Protein AF-A0A183JA94-F1 (afdb_monomer_lite)

Radius of gyration: 15.85 Å; chains: 1; bounding box: 42×29×42 Å

pLDDT: mean 70.71, std 16.91, range [19.56, 91.44]

Structure (mmCIF, N/CA/C/O backbone):
data_AF-A0A183JA94-F1
#
_entry.id   AF-A0A183JA94-F1
#
loop_
_atom_site.group_PDB
_atom_site.id
_atom_site.type_symbol
_atom_site.label_atom_id
_atom_site.label_alt_id
_atom_site.label_comp_id
_atom_site.label_asym_id
_atom_site.label_entity_id
_atom_site.label_seq_id
_atom_site.pdbx_PDB_ins_code
_atom_site.Cartn_x
_atom_site.Cartn_y
_atom_site.Cartn_z
_atom_site.occupancy
_atom_site.B_iso_or_equiv
_atom_site.auth_seq_id
_atom_site.auth_comp_id
_atom_site.auth_asym_id
_atom_site.auth_atom_id
_atom_site.pdbx_PDB_model_num
ATOM 1 N N . MET A 1 1 ? 18.399 18.349 19.291 1.00 23.34 1 MET A N 1
ATOM 2 C CA . MET A 1 1 ? 19.331 18.019 18.194 1.00 23.34 1 MET A CA 1
ATOM 3 C C . MET A 1 1 ? 19.081 16.551 17.869 1.00 23.34 1 MET A C 1
ATOM 5 O O . MET A 1 1 ? 19.686 15.694 18.488 1.00 23.34 1 MET A O 1
ATOM 9 N N . HIS A 1 2 ? 18.069 16.261 17.047 1.00 22.25 2 HIS A N 1
ATOM 10 C CA . HIS A 1 2 ? 17.737 14.894 16.634 1.00 22.25 2 HIS A CA 1
ATOM 11 C C . HIS A 1 2 ? 18.004 14.808 15.137 1.00 22.25 2 HIS A C 1
ATOM 13 O O . HIS A 1 2 ? 17.245 15.335 14.325 1.00 22.25 2 HIS A O 1
ATOM 19 N N . GLU A 1 3 ? 19.150 14.233 14.791 1.00 19.56 3 GLU A N 1
ATOM 20 C CA . GLU A 1 3 ? 19.477 13.854 13.424 1.00 19.56 3 GLU A CA 1
ATOM 21 C C . GLU A 1 3 ? 18.566 12.687 13.030 1.00 19.56 3 GLU A C 1
ATOM 23 O O . GLU A 1 3 ? 18.806 11.537 13.391 1.00 19.56 3 GLU A O 1
ATOM 28 N N . ILE A 1 4 ? 17.489 12.988 12.302 1.00 25.28 4 ILE A N 1
ATOM 29 C CA . ILE A 1 4 ? 16.690 11.983 11.596 1.00 25.28 4 ILE A CA 1
ATOM 30 C C . ILE A 1 4 ? 17.527 11.551 10.388 1.00 25.28 4 ILE A C 1
ATOM 32 O O . ILE A 1 4 ? 17.455 12.123 9.297 1.00 25.28 4 ILE A O 1
ATOM 36 N N . ALA A 1 5 ? 18.411 10.585 10.619 1.00 22.28 5 ALA A N 1
ATOM 37 C CA . ALA A 1 5 ? 19.254 9.996 9.597 1.00 22.28 5 ALA A CA 1
ATOM 38 C C . ALA A 1 5 ? 18.393 9.167 8.627 1.00 22.28 5 ALA A C 1
ATOM 40 O O . ALA A 1 5 ? 18.014 8.038 8.906 1.00 22.28 5 ALA A O 1
ATOM 41 N N . GLY A 1 6 ? 18.101 9.742 7.460 1.00 27.64 6 GLY A N 1
ATOM 42 C CA . GLY A 1 6 ? 18.030 8.998 6.200 1.00 27.64 6 GLY A CA 1
ATOM 43 C C . GLY A 1 6 ? 16.922 7.955 6.020 1.00 27.64 6 GLY A C 1
ATOM 44 O O . GLY A 1 6 ? 17.179 6.938 5.382 1.00 27.64 6 GLY A O 1
ATOM 45 N N . PHE A 1 7 ? 15.698 8.209 6.478 1.00 33.16 7 PHE A N 1
ATOM 46 C CA . PHE A 1 7 ? 14.507 7.502 5.988 1.00 33.16 7 PHE A CA 1
ATOM 47 C C . PHE A 1 7 ? 13.807 8.360 4.923 1.00 33.16 7 PHE A C 1
ATOM 49 O O . PHE A 1 7 ? 13.871 9.590 4.968 1.00 33.16 7 PHE A O 1
ATOM 56 N N . GLY A 1 8 ? 13.210 7.740 3.899 1.00 36.22 8 GLY A N 1
ATOM 57 C CA . GLY A 1 8 ? 12.505 8.463 2.836 1.00 36.22 8 GLY A CA 1
ATOM 58 C C . GLY A 1 8 ? 11.491 9.429 3.452 1.00 36.22 8 GLY A C 1
ATOM 59 O O . GLY A 1 8 ? 10.556 9.002 4.119 1.00 36.22 8 GLY A O 1
ATOM 60 N N . ARG A 1 9 ? 11.679 10.739 3.259 1.00 35.00 9 ARG A N 1
ATOM 61 C CA . ARG A 1 9 ? 10.906 11.796 3.931 1.00 35.00 9 ARG A CA 1
ATOM 62 C C . ARG A 1 9 ? 9.388 11.690 3.705 1.00 35.00 9 ARG A C 1
ATOM 64 O O . ARG A 1 9 ? 8.651 12.247 4.501 1.00 35.00 9 ARG A O 1
ATOM 71 N N . CYS A 1 10 ? 8.910 10.960 2.685 1.00 42.69 10 CYS A N 1
ATOM 72 C CA . CYS A 1 10 ? 7.481 10.638 2.517 1.00 42.69 10 CYS A CA 1
ATOM 73 C C . CYS A 1 10 ? 6.939 9.775 3.663 1.00 42.69 10 CYS A C 1
ATOM 75 O O . CYS A 1 10 ? 5.928 10.131 4.259 1.00 42.69 10 CYS A O 1
ATOM 77 N N . ALA A 1 11 ? 7.611 8.653 3.956 1.00 45.88 11 ALA A N 1
ATOM 78 C CA . ALA A 1 11 ? 7.180 7.717 4.987 1.00 45.88 11 ALA A CA 1
ATOM 79 C C . ALA A 1 11 ? 7.238 8.390 6.357 1.00 45.88 11 ALA A C 1
ATOM 81 O O . ALA A 1 11 ? 6.263 8.334 7.084 1.00 45.88 11 ALA A O 1
ATOM 82 N N . CYS A 1 12 ? 8.303 9.144 6.650 1.00 41.91 12 CYS A N 1
ATOM 83 C CA . CYS A 1 12 ? 8.404 9.897 7.901 1.00 41.91 12 CYS A CA 1
ATOM 84 C C . CYS A 1 12 ? 7.339 10.994 8.042 1.00 41.91 12 CYS A C 1
ATOM 86 O O . CYS A 1 12 ? 6.902 11.248 9.154 1.00 41.91 12 CYS A O 1
ATOM 88 N N . LEU A 1 13 ? 6.927 11.664 6.956 1.00 47.34 13 LEU A N 1
ATOM 89 C CA . LEU A 1 13 ? 5.902 12.714 7.027 1.00 47.34 13 LEU A CA 1
ATOM 90 C C . LEU A 1 13 ? 4.509 12.121 7.263 1.00 47.34 13 LEU A C 1
ATOM 92 O O . LEU A 1 13 ? 3.752 12.660 8.062 1.00 47.34 13 LEU A O 1
ATOM 96 N N . LEU A 1 14 ? 4.177 11.012 6.591 1.00 56.72 14 LEU A N 1
ATOM 97 C CA . LEU A 1 14 ? 2.905 10.330 6.820 1.00 56.72 14 LEU A CA 1
ATOM 98 C C . LEU A 1 14 ? 2.892 9.613 8.166 1.00 56.72 14 LEU A C 1
ATOM 100 O O . LEU A 1 14 ? 1.884 9.640 8.853 1.00 56.72 14 LEU A O 1
ATOM 104 N N . GLN A 1 15 ? 4.020 9.039 8.565 1.00 58.00 15 GLN A N 1
ATOM 105 C CA . GLN A 1 15 ? 4.201 8.466 9.884 1.00 58.00 15 GLN A CA 1
ATOM 106 C C . GLN A 1 15 ? 4.065 9.548 10.956 1.00 58.00 15 GLN A C 1
ATOM 108 O O . GLN A 1 15 ? 3.300 9.353 11.879 1.00 58.00 15 GLN A O 1
ATOM 113 N N . ALA A 1 16 ? 4.681 10.724 10.803 1.00 54.09 16 ALA A N 1
ATOM 114 C CA . ALA A 1 16 ? 4.488 11.850 11.720 1.00 54.09 16 ALA A CA 1
ATOM 115 C C . ALA A 1 16 ? 3.048 12.392 11.697 1.00 54.09 16 ALA A C 1
ATOM 117 O O . ALA A 1 16 ? 2.553 12.868 12.712 1.00 54.09 16 ALA A O 1
ATOM 118 N N . PHE A 1 17 ? 2.358 12.323 10.556 1.00 61.41 17 PHE A N 1
ATOM 119 C CA . PHE A 1 17 ? 0.942 12.676 10.448 1.00 61.41 17 PHE A CA 1
ATOM 120 C C . PHE A 1 17 ? 0.048 11.653 11.163 1.00 61.41 17 PHE A C 1
ATOM 122 O O . PHE A 1 17 ? -0.821 12.037 11.937 1.00 61.41 17 PHE A O 1
ATOM 129 N N . GLN A 1 18 ? 0.287 10.358 10.957 1.00 62.09 18 GLN A N 1
ATOM 130 C CA . GLN A 1 18 ? -0.422 9.269 11.624 1.00 62.09 18 GLN A CA 1
ATOM 131 C C . GLN A 1 18 ? -0.088 9.211 13.111 1.00 62.09 18 GLN A C 1
ATOM 133 O O . GLN A 1 18 ? -0.983 8.952 13.895 1.00 62.09 18 GLN A O 1
ATOM 138 N N . GLU A 1 19 ? 1.148 9.501 13.511 1.00 63.94 19 GLU A N 1
ATOM 139 C CA . GLU A 1 19 ? 1.567 9.670 14.901 1.00 63.94 19 GLU A CA 1
ATOM 140 C C . GLU A 1 19 ? 0.933 10.908 15.515 1.00 63.94 19 GLU A C 1
ATOM 142 O O . GLU A 1 19 ? 0.444 10.832 16.630 1.00 63.94 19 GLU A O 1
ATOM 147 N N . GLY A 1 20 ? 0.906 12.032 14.798 1.00 59.94 20 GLY A N 1
ATOM 148 C CA . GLY A 1 20 ? 0.232 13.248 15.240 1.00 59.94 20 GLY A CA 1
ATOM 149 C C . GLY A 1 20 ? -1.240 12.973 15.520 1.00 59.94 20 GLY A C 1
ATOM 150 O O . GLY A 1 20 ? -1.708 13.249 16.619 1.00 59.94 20 GLY A O 1
ATOM 151 N N . ILE A 1 21 ? -1.933 12.319 14.582 1.00 60.22 21 ILE A N 1
ATOM 152 C CA . ILE A 1 21 ? -3.310 11.874 14.799 1.00 60.22 21 ILE A CA 1
ATOM 153 C C . ILE A 1 21 ? -3.358 10.859 15.946 1.00 60.22 21 ILE A C 1
ATOM 155 O O . ILE A 1 21 ? -4.150 11.029 16.857 1.00 60.22 21 ILE A O 1
ATOM 159 N N . TYR A 1 22 ? -2.499 9.843 15.973 1.00 63.03 22 TYR A N 1
ATOM 160 C CA . TYR A 1 22 ? -2.508 8.800 17.000 1.00 63.03 22 TYR A CA 1
ATOM 161 C C . TYR A 1 22 ? -2.308 9.365 18.416 1.00 63.03 22 TYR A C 1
ATOM 163 O O . TYR A 1 22 ? -3.047 9.005 19.331 1.00 63.03 22 TYR A O 1
ATOM 171 N N . GLN A 1 23 ? -1.367 10.288 18.609 1.00 61.44 23 GLN A N 1
ATOM 172 C CA . GLN A 1 23 ? -1.114 10.947 19.892 1.00 61.44 23 GLN A CA 1
ATOM 173 C C . GLN A 1 23 ? -2.250 11.906 20.259 1.00 61.44 23 GLN A C 1
ATOM 175 O O . GLN A 1 23 ? -2.792 11.798 21.355 1.00 61.44 23 GLN A O 1
ATOM 180 N N . GLU A 1 24 ? -2.721 12.746 19.325 1.00 56.47 24 GLU A N 1
ATOM 181 C CA . GLU A 1 24 ? -3.916 13.577 19.549 1.00 56.47 24 GLU A CA 1
ATOM 182 C C . GLU A 1 24 ? -5.141 12.729 19.925 1.00 56.47 24 GLU A C 1
ATOM 184 O O . GLU A 1 24 ? -5.986 13.156 20.716 1.00 56.47 24 GLU A O 1
ATOM 189 N N . THR A 1 25 ? -5.230 11.508 19.388 1.00 52.44 25 THR A N 1
ATOM 190 C CA . THR A 1 25 ? -6.309 10.561 19.674 1.00 52.44 25 THR A CA 1
ATOM 191 C C . THR A 1 25 ? -6.123 9.769 20.964 1.00 52.44 25 THR A C 1
ATOM 193 O O . THR A 1 25 ? -7.123 9.309 21.514 1.00 52.44 25 THR A O 1
ATOM 196 N N . LYS A 1 26 ? -4.899 9.621 21.481 1.00 56.34 26 LYS A N 1
ATOM 197 C CA . LYS A 1 26 ? -4.666 9.113 22.841 1.00 56.34 26 LYS A CA 1
ATOM 198 C C . LYS A 1 26 ? -5.064 10.142 23.891 1.00 56.34 26 LYS A C 1
ATOM 200 O O . LYS A 1 26 ? -5.649 9.768 24.900 1.00 56.34 26 LYS A O 1
ATOM 205 N N . ASP A 1 27 ? -4.793 11.415 23.617 1.00 58.25 27 ASP A N 1
ATOM 206 C CA . ASP A 1 27 ? -4.986 12.496 24.584 1.00 58.25 27 ASP A CA 1
ATOM 207 C C . ASP A 1 27 ? -6.428 13.041 24.619 1.00 58.25 27 ASP A C 1
ATOM 209 O O . ASP A 1 27 ? -6.830 13.631 25.620 1.00 58.25 27 ASP A O 1
ATOM 213 N N . ASN A 1 28 ? -7.235 12.826 23.569 1.00 54.78 28 ASN A N 1
ATOM 214 C CA . ASN A 1 28 ? -8.640 13.257 23.512 1.00 54.78 28 ASN A CA 1
ATOM 215 C C . ASN A 1 28 ? -9.603 12.078 23.285 1.00 54.78 28 ASN A C 1
ATOM 217 O O . ASN A 1 28 ? -9.678 11.516 22.188 1.00 54.78 28 ASN A O 1
ATOM 221 N N . GLU A 1 29 ? -10.395 11.723 24.301 1.00 52.50 29 GLU A N 1
ATOM 222 C CA . GLU A 1 29 ? -11.406 10.651 24.234 1.00 52.50 29 GLU A CA 1
ATOM 223 C C . GLU A 1 29 ? -12.607 10.987 23.320 1.00 52.50 29 GLU A C 1
ATOM 225 O O . GLU A 1 29 ? -13.195 10.077 22.748 1.00 52.50 29 GLU A O 1
ATOM 230 N N . GLU A 1 30 ? -12.906 12.267 23.061 1.00 48.94 30 GLU A N 1
ATOM 231 C CA . GLU A 1 30 ? -14.104 12.719 22.316 1.00 48.94 30 GLU A CA 1
ATOM 232 C C . GLU A 1 30 ? -13.954 12.820 20.781 1.00 48.94 30 GLU A C 1
ATOM 234 O O . GLU A 1 30 ? -14.773 13.438 20.098 1.00 48.94 30 GLU A O 1
ATOM 239 N N . CYS A 1 31 ? -12.908 12.252 20.179 1.00 48.91 31 CYS A N 1
ATOM 240 C CA . CYS A 1 31 ? -12.676 12.462 18.750 1.00 48.91 31 CYS A CA 1
ATOM 241 C C . CYS A 1 31 ? -13.361 11.390 17.885 1.00 48.91 31 CYS A C 1
ATOM 243 O O . CYS A 1 31 ? -12.732 10.400 17.513 1.00 48.91 31 CYS A O 1
ATOM 245 N N . GLY A 1 32 ? -14.599 11.643 17.446 1.00 50.56 32 GLY A N 1
ATOM 246 C CA . GLY A 1 32 ? -15.279 10.904 16.362 1.00 50.56 32 GLY A CA 1
ATOM 247 C C . GLY A 1 32 ? -14.576 10.971 14.990 1.00 50.56 32 GLY A C 1
ATOM 248 O O . GLY A 1 32 ? -15.186 10.725 13.961 1.00 50.56 32 GLY A O 1
ATOM 249 N N . ARG A 1 33 ? -13.291 11.356 14.941 1.00 57.16 33 ARG A N 1
ATOM 250 C CA . ARG A 1 33 ? -12.428 11.300 13.748 1.00 57.16 33 ARG A CA 1
ATOM 251 C C . ARG A 1 33 ? -11.439 10.129 13.783 1.00 57.16 33 ARG A C 1
ATOM 253 O O . ARG A 1 33 ? -10.692 9.965 12.824 1.00 57.16 33 ARG A O 1
ATOM 260 N N . LYS A 1 34 ? -11.393 9.343 14.868 1.00 63.91 34 LYS A N 1
ATOM 261 C CA . LYS A 1 34 ? -10.486 8.185 15.017 1.00 63.91 34 LYS A CA 1
ATOM 262 C C . LYS A 1 34 ? -10.807 7.082 14.014 1.00 63.91 34 LYS A C 1
ATOM 264 O O . LYS A 1 34 ? -9.928 6.632 13.286 1.00 63.91 34 LYS A O 1
ATOM 269 N N . GLU A 1 35 ? -12.084 6.725 13.944 1.00 66.38 35 GLU A N 1
ATOM 270 C CA . GLU A 1 35 ? -12.636 5.631 13.129 1.00 66.38 35 GLU A CA 1
ATOM 271 C C . GLU A 1 35 ? -12.453 5.855 11.620 1.00 66.38 35 GLU A C 1
ATOM 273 O O . GLU A 1 35 ? -12.424 4.909 10.832 1.00 66.38 35 GLU A O 1
ATOM 278 N N . VAL A 1 36 ? -12.251 7.118 11.230 1.00 70.12 36 VAL A N 1
ATOM 279 C CA . VAL A 1 36 ? -12.008 7.544 9.850 1.00 70.12 36 VAL A CA 1
ATOM 280 C C . VAL A 1 36 ? -10.706 6.970 9.297 1.00 70.12 36 VAL A C 1
ATOM 282 O O . VAL A 1 36 ? -10.674 6.583 8.133 1.00 70.12 36 VAL A O 1
ATOM 285 N N . PHE A 1 37 ? -9.643 6.943 10.111 1.00 72.62 37 PHE A N 1
ATOM 286 C CA . PHE A 1 37 ? -8.289 6.556 9.691 1.00 72.62 37 PHE A CA 1
ATOM 287 C C . PHE A 1 37 ? -7.757 5.314 10.407 1.00 72.62 37 PHE A C 1
ATOM 289 O O . PHE A 1 37 ? -6.780 4.726 9.946 1.00 72.62 37 PHE A O 1
ATOM 296 N N . PHE A 1 38 ? -8.374 4.914 11.518 1.00 76.44 38 PHE A N 1
ATOM 297 C CA . PHE A 1 38 ? -7.962 3.775 12.326 1.00 76.44 38 PHE A CA 1
ATOM 298 C C . PHE A 1 38 ? -9.145 2.848 12.578 1.00 76.44 38 PHE A C 1
ATOM 300 O O . PHE A 1 38 ? -10.277 3.299 12.735 1.00 76.44 38 PHE A O 1
ATOM 307 N N . TYR A 1 39 ? -8.871 1.553 12.669 1.00 77.12 39 TYR A N 1
ATOM 308 C CA . TYR A 1 39 ? -9.790 0.582 13.253 1.00 77.12 39 TYR A CA 1
ATOM 309 C C . TYR A 1 39 ? -9.205 0.042 14.557 1.00 77.12 39 TYR A C 1
ATOM 311 O O . TYR A 1 39 ? -7.989 0.052 14.761 1.00 77.12 39 TYR A O 1
ATOM 319 N N . GLN A 1 40 ? -10.074 -0.395 15.464 1.00 81.38 40 GLN A N 1
ATOM 320 C CA . GLN A 1 40 ? -9.659 -1.005 16.720 1.00 81.38 40 GLN A CA 1
ATOM 321 C C . GLN A 1 40 ? -9.543 -2.519 16.526 1.00 81.38 40 GLN A C 1
ATOM 323 O O . GLN A 1 40 ? -10.514 -3.171 16.154 1.00 81.38 40 GLN A O 1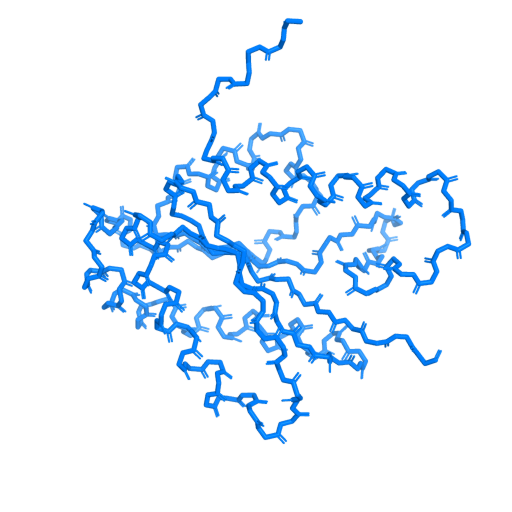
ATOM 328 N N . ALA A 1 41 ? -8.354 -3.071 16.754 1.00 80.81 41 ALA A N 1
ATOM 329 C CA . ALA A 1 41 ? -8.134 -4.512 16.769 1.00 80.81 41 ALA A CA 1
ATOM 330 C C . ALA A 1 41 ? -8.622 -5.136 18.092 1.00 80.81 41 ALA A C 1
ATOM 332 O O . ALA A 1 41 ? -8.763 -4.445 19.104 1.00 80.81 41 ALA A O 1
ATOM 333 N N . ASP A 1 42 ? -8.816 -6.458 18.110 1.00 79.31 42 ASP A N 1
ATOM 334 C CA . ASP A 1 42 ? -9.339 -7.211 19.267 1.00 79.31 42 ASP A CA 1
ATOM 335 C C . ASP A 1 42 ? -8.501 -7.050 20.547 1.00 79.31 42 ASP A C 1
ATOM 337 O O . ASP A 1 42 ? -9.002 -7.170 21.664 1.00 79.31 42 ASP A O 1
ATOM 341 N N . ASN A 1 43 ? -7.207 -6.758 20.397 1.00 79.62 43 ASN A N 1
ATOM 342 C CA . ASN A 1 43 ? -6.284 -6.489 21.501 1.00 79.62 43 ASN A CA 1
ATOM 343 C C . ASN A 1 43 ? -6.401 -5.052 22.061 1.00 79.62 43 ASN A C 1
ATOM 345 O O . ASN A 1 43 ? -5.621 -4.670 22.933 1.00 79.62 43 ASN A O 1
ATOM 349 N N . GLY A 1 44 ? -7.341 -4.249 21.554 1.00 75.75 44 GLY A N 1
ATOM 350 C CA . GLY A 1 44 ? -7.560 -2.854 21.930 1.00 75.75 44 GLY A CA 1
ATOM 351 C C . GLY A 1 44 ? -6.608 -1.854 21.265 1.00 75.75 44 GLY A C 1
ATOM 352 O O . GLY A 1 44 ? -6.696 -0.660 21.553 1.00 75.75 44 GLY A O 1
ATOM 353 N N . GLN A 1 45 ? -5.708 -2.307 20.387 1.00 78.31 45 GLN A N 1
ATOM 354 C CA . GLN A 1 45 ? -4.777 -1.450 19.656 1.00 78.31 45 GLN A CA 1
ATOM 355 C C . GLN A 1 45 ? -5.464 -0.797 18.452 1.00 78.31 45 GLN A C 1
ATOM 357 O O . GLN A 1 45 ? -6.193 -1.449 17.708 1.00 78.31 45 GLN A O 1
ATOM 362 N N . TYR A 1 46 ? -5.191 0.488 18.228 1.00 76.81 46 TYR A N 1
ATOM 363 C CA . TYR A 1 46 ? -5.620 1.180 17.014 1.00 76.81 46 TYR A CA 1
ATOM 364 C C . TYR A 1 46 ? -4.629 0.925 15.883 1.00 76.81 46 TYR A C 1
ATOM 366 O O . TYR A 1 46 ? -3.445 1.244 16.012 1.00 76.81 46 TYR A O 1
ATOM 374 N N . VAL A 1 47 ? -5.134 0.377 14.783 1.00 80.19 47 VAL A N 1
ATOM 375 C CA . VAL A 1 47 ? -4.368 0.058 13.578 1.00 80.19 47 VAL A CA 1
ATOM 376 C C . VAL A 1 47 ? -4.796 1.020 12.468 1.00 80.19 47 VAL A C 1
ATOM 378 O O . VAL A 1 47 ? -5.997 1.192 12.243 1.00 80.19 47 VAL A O 1
ATOM 381 N N . PRO A 1 48 ? -3.856 1.700 11.788 1.00 78.62 48 PRO A N 1
ATOM 382 C CA . PRO A 1 48 ? -4.188 2.590 10.691 1.00 78.62 48 PRO A CA 1
ATOM 383 C C . PRO A 1 48 ? -4.723 1.788 9.501 1.00 78.62 48 PRO A C 1
A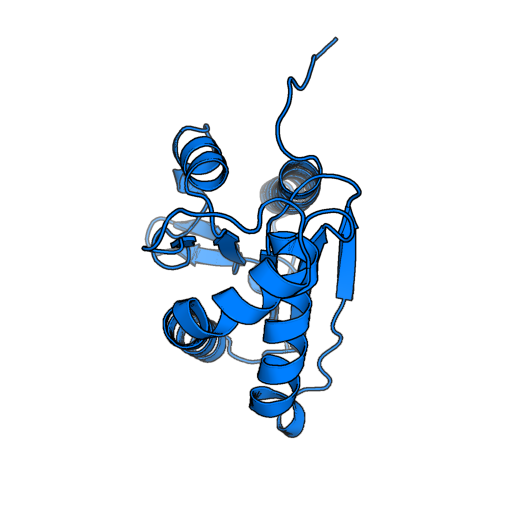TOM 385 O O . PRO A 1 48 ? -4.149 0.769 9.115 1.00 78.62 48 PRO A O 1
ATOM 388 N N . ARG A 1 49 ? -5.782 2.301 8.869 1.00 79.06 49 ARG A N 1
ATOM 389 C CA . ARG A 1 49 ? -6.311 1.821 7.583 1.00 79.06 49 ARG A CA 1
ATOM 390 C C . ARG A 1 49 ? -5.376 2.265 6.462 1.00 79.06 49 ARG A C 1
ATOM 392 O O . ARG A 1 49 ? -5.634 3.250 5.765 1.00 79.06 49 ARG A O 1
ATOM 399 N N . ALA A 1 50 ? -4.232 1.594 6.374 1.00 81.25 50 ALA A N 1
ATOM 400 C CA . ALA A 1 50 ? -3.170 1.923 5.443 1.00 81.25 50 ALA A CA 1
ATOM 401 C C . ALA A 1 50 ? -2.620 0.685 4.737 1.00 81.25 50 ALA A C 1
ATOM 403 O O . ALA A 1 50 ? -2.371 -0.336 5.377 1.00 81.25 50 ALA A O 1
ATOM 404 N N . ILE A 1 51 ? -2.370 0.817 3.434 1.00 84.50 51 ILE A N 1
ATOM 405 C CA . ILE A 1 51 ? -1.694 -0.203 2.623 1.00 84.50 51 ILE A CA 1
ATOM 406 C C . ILE A 1 51 ? -0.333 0.341 2.212 1.00 84.50 51 ILE A C 1
ATOM 408 O O . ILE A 1 51 ? -0.251 1.427 1.637 1.00 84.50 51 ILE A O 1
ATOM 412 N N . LEU A 1 52 ? 0.728 -0.405 2.521 1.00 84.81 52 LEU A N 1
ATOM 413 C CA . LEU A 1 52 ? 2.107 -0.058 2.192 1.00 84.81 52 LEU A CA 1
ATOM 414 C C . LEU A 1 52 ? 2.559 -0.858 0.973 1.00 84.81 52 LEU A C 1
ATOM 416 O O . LEU A 1 52 ? 2.554 -2.087 1.006 1.00 84.81 52 LEU A O 1
ATOM 420 N N . ILE A 1 53 ? 2.983 -0.164 -0.082 1.00 84.56 53 ILE A N 1
ATOM 421 C CA . ILE A 1 53 ? 3.422 -0.802 -1.326 1.00 84.56 53 ILE A CA 1
ATOM 422 C C . ILE A 1 53 ? 4.802 -0.282 -1.708 1.00 84.56 53 ILE A C 1
ATOM 424 O O . ILE A 1 53 ? 5.022 0.932 -1.813 1.00 84.56 53 ILE A O 1
ATOM 428 N N . ASP A 1 54 ? 5.722 -1.211 -1.961 1.00 85.12 54 ASP A N 1
ATOM 429 C CA . ASP A 1 54 ? 7.036 -0.910 -2.521 1.00 85.12 54 ASP A CA 1
ATOM 430 C C . ASP A 1 54 ? 7.506 -2.029 -3.468 1.00 85.12 54 ASP A C 1
ATOM 432 O O . ASP A 1 54 ? 7.190 -3.207 -3.303 1.00 85.12 54 ASP A O 1
ATOM 436 N N . LEU A 1 55 ? 8.2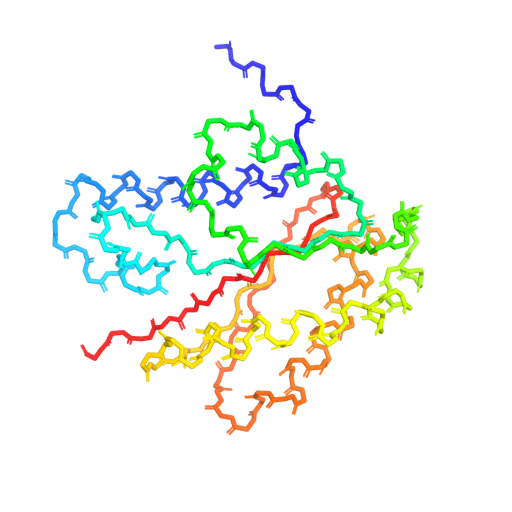93 -1.661 -4.477 1.00 84.12 55 LEU A N 1
ATOM 437 C CA . LEU A 1 55 ? 8.950 -2.621 -5.369 1.00 84.12 55 LEU A CA 1
ATOM 438 C C . LEU A 1 55 ? 10.282 -3.117 -4.784 1.00 84.12 55 LEU A C 1
ATOM 440 O O . LEU A 1 55 ? 10.856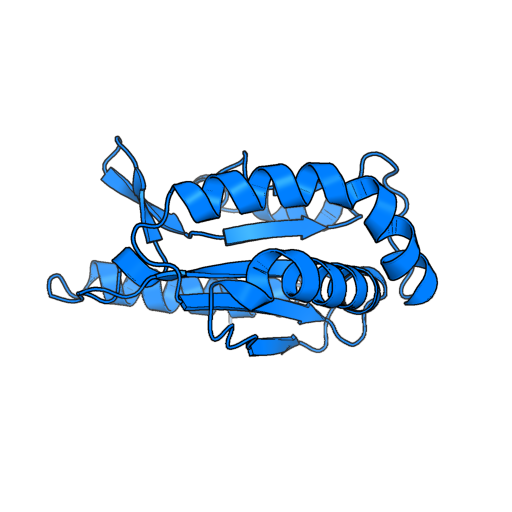 -4.076 -5.294 1.00 84.12 55 LEU A O 1
ATOM 444 N N . GLU A 1 56 ? 10.783 -2.465 -3.730 1.00 82.88 56 GLU A N 1
ATOM 445 C CA . GLU A 1 56 ? 12.002 -2.849 -3.024 1.00 82.88 56 GLU A CA 1
ATOM 446 C C . GLU A 1 56 ? 11.710 -3.200 -1.554 1.00 82.88 56 GLU A C 1
ATOM 448 O O . GLU A 1 56 ? 11.104 -2.411 -0.826 1.00 82.88 56 GLU A O 1
ATOM 453 N N . PRO A 1 57 ? 12.240 -4.320 -1.029 1.00 81.12 57 PRO A N 1
ATOM 454 C CA . PRO A 1 57 ? 12.003 -4.713 0.361 1.00 81.12 57 PRO A CA 1
ATOM 455 C C . PRO A 1 57 ? 12.726 -3.811 1.370 1.00 81.12 57 PRO A C 1
ATOM 457 O O . PRO A 1 57 ? 12.430 -3.846 2.560 1.00 81.12 57 PRO A O 1
ATOM 460 N N . ARG A 1 58 ? 13.706 -3.010 0.928 1.00 80.38 58 ARG A N 1
ATOM 461 C CA . ARG A 1 58 ? 14.605 -2.249 1.808 1.00 80.38 58 ARG A CA 1
ATOM 462 C C . ARG A 1 58 ? 13.852 -1.310 2.747 1.00 80.38 58 ARG A C 1
ATOM 464 O O . ARG A 1 58 ? 14.205 -1.218 3.918 1.00 80.38 58 ARG A O 1
ATOM 471 N N . VAL A 1 59 ? 12.855 -0.600 2.230 1.00 74.31 59 VAL A N 1
ATOM 472 C CA . VAL A 1 59 ? 12.112 0.401 3.004 1.00 74.31 59 VAL A CA 1
ATOM 473 C C . VAL A 1 59 ? 11.137 -0.289 3.942 1.00 74.31 59 VAL A C 1
ATOM 475 O O . VAL A 1 59 ? 11.117 0.014 5.131 1.00 74.31 59 VAL A O 1
ATOM 478 N N . ILE A 1 60 ? 10.376 -1.248 3.418 1.00 79.00 60 ILE A N 1
ATOM 479 C CA . ILE A 1 60 ? 9.404 -2.008 4.199 1.00 79.00 60 ILE A CA 1
ATOM 480 C C . ILE A 1 60 ? 10.093 -2.738 5.352 1.00 79.00 60 ILE A C 1
ATOM 482 O O . ILE A 1 60 ? 9.652 -2.637 6.492 1.00 79.00 60 ILE A O 1
ATOM 486 N N . ASN A 1 61 ? 11.242 -3.369 5.104 1.00 82.88 61 ASN A N 1
ATOM 487 C CA . ASN A 1 61 ? 12.047 -3.977 6.161 1.00 82.88 61 ASN A CA 1
ATOM 488 C C . ASN A 1 61 ? 12.509 -2.952 7.200 1.00 82.88 61 ASN A C 1
ATOM 490 O O . ASN A 1 61 ? 12.618 -3.285 8.373 1.00 82.88 61 ASN A O 1
ATOM 494 N N . ALA A 1 62 ? 12.788 -1.713 6.805 1.00 78.50 62 ALA A N 1
ATOM 495 C CA . ALA A 1 62 ? 13.189 -0.681 7.749 1.00 78.50 62 ALA A CA 1
ATOM 496 C C . ALA A 1 62 ? 12.013 -0.237 8.645 1.00 78.50 62 ALA A C 1
ATOM 498 O O . ALA A 1 62 ? 12.214 -0.045 9.841 1.00 78.50 62 ALA A O 1
ATOM 499 N N . VAL A 1 63 ? 10.787 -0.166 8.108 1.00 75.00 63 VAL A N 1
ATOM 500 C CA . VAL A 1 63 ? 9.558 0.058 8.899 1.00 75.00 63 VAL A CA 1
ATOM 501 C C . VAL A 1 63 ? 9.288 -1.126 9.831 1.00 75.00 63 VAL A C 1
ATOM 503 O O . VAL A 1 63 ? 9.055 -0.933 11.021 1.00 75.00 63 VAL A O 1
ATOM 506 N N . LEU A 1 64 ? 9.401 -2.357 9.329 1.00 80.94 64 LEU A N 1
ATOM 507 C CA . LEU A 1 64 ? 9.173 -3.586 10.098 1.00 80.94 64 LEU A CA 1
ATOM 508 C C . LEU A 1 64 ? 10.230 -3.866 11.178 1.00 80.94 64 LEU A C 1
ATOM 510 O O . LEU A 1 64 ? 9.988 -4.692 12.052 1.00 80.94 64 LEU A O 1
ATOM 514 N N . ASN A 1 65 ? 11.389 -3.207 11.118 1.00 82.38 65 ASN A N 1
ATOM 515 C CA . ASN A 1 65 ? 12.419 -3.254 12.161 1.00 82.38 65 ASN A CA 1
ATOM 516 C C . ASN A 1 65 ? 12.414 -2.001 13.054 1.00 82.38 65 ASN A C 1
ATOM 518 O O . ASN A 1 65 ? 13.287 -1.857 13.909 1.00 82.38 65 ASN A O 1
ATOM 522 N N . SER A 1 66 ? 11.473 -1.080 12.842 1.00 77.88 66 SER A N 1
ATOM 523 C CA . SER A 1 66 ? 11.302 0.097 13.693 1.00 77.88 66 SER A CA 1
ATOM 524 C C . SER A 1 66 ? 10.422 -0.220 14.905 1.00 77.88 66 SER A C 1
ATOM 526 O O . SER A 1 66 ? 9.736 -1.240 14.947 1.00 77.88 66 SER A O 1
ATOM 528 N N . GLU A 1 67 ? 10.383 0.695 15.870 1.00 75.81 67 GLU A N 1
ATOM 529 C CA . GLU A 1 67 ? 9.454 0.641 17.011 1.00 75.81 67 GLU A CA 1
ATOM 530 C C . GLU A 1 67 ? 7.966 0.656 16.596 1.00 75.81 67 GLU A C 1
ATOM 532 O O . GLU A 1 67 ? 7.096 0.311 17.388 1.00 75.81 67 GLU A O 1
ATOM 537 N N . TYR A 1 68 ? 7.676 0.987 15.333 1.00 71.44 68 TYR A N 1
ATOM 538 C CA . TYR A 1 68 ? 6.333 1.073 14.758 1.00 71.44 68 TYR A CA 1
ATOM 539 C C . TYR A 1 68 ? 5.928 -0.178 13.972 1.00 71.44 68 TYR A C 1
ATOM 541 O O . TYR A 1 68 ? 4.879 -0.194 13.331 1.00 71.44 68 TYR A O 1
ATOM 549 N N . ALA A 1 69 ? 6.740 -1.236 13.998 1.00 76.06 69 ALA A N 1
ATOM 550 C CA . ALA A 1 69 ? 6.457 -2.473 13.276 1.00 76.06 69 ALA A CA 1
ATOM 551 C C . ALA A 1 69 ? 5.117 -3.113 13.674 1.00 76.06 69 ALA A C 1
ATOM 553 O O . ALA A 1 69 ? 4.464 -3.738 12.843 1.00 76.06 69 ALA A O 1
ATOM 554 N N . GLU A 1 70 ? 4.714 -2.950 14.935 1.00 78.94 70 GLU A N 1
ATOM 555 C CA . GLU A 1 70 ? 3.452 -3.466 15.477 1.00 78.94 70 GLU A CA 1
ATOM 556 C C . GLU A 1 70 ? 2.254 -2.556 15.184 1.00 78.94 70 GLU A C 1
ATOM 558 O O . GLU A 1 70 ? 1.119 -2.951 15.431 1.00 78.94 70 GLU A O 1
ATOM 563 N N . LEU A 1 71 ? 2.480 -1.339 14.674 1.00 77.44 71 LEU A N 1
ATOM 564 C CA . LEU A 1 71 ? 1.399 -0.416 14.333 1.00 77.44 71 LEU A CA 1
ATOM 565 C C . LEU A 1 71 ? 0.683 -0.845 13.051 1.00 77.44 71 LEU A C 1
ATOM 567 O O . LEU A 1 71 ? -0.528 -0.694 12.963 1.00 77.44 71 LEU A O 1
ATOM 571 N N . TYR A 1 72 ? 1.416 -1.355 12.061 1.00 77.88 72 TYR A N 1
ATOM 572 C CA . TYR A 1 72 ? 0.870 -1.690 10.746 1.00 77.88 72 TYR A CA 1
ATOM 573 C C . TYR A 1 72 ? 0.416 -3.147 10.670 1.00 77.88 72 TYR A C 1
ATOM 575 O O . TYR A 1 72 ? 1.116 -4.059 11.117 1.00 77.88 72 TYR A O 1
ATOM 583 N N . ASN A 1 73 ? -0.719 -3.382 10.009 1.00 83.50 73 ASN A N 1
ATOM 584 C CA . ASN A 1 73 ? -1.130 -4.735 9.659 1.00 83.50 73 ASN A CA 1
ATOM 585 C C . ASN A 1 73 ? -0.173 -5.310 8.601 1.00 83.50 73 ASN A C 1
ATOM 587 O O . ASN A 1 73 ? -0.049 -4.769 7.501 1.00 83.50 73 ASN A O 1
ATOM 591 N N . ARG A 1 74 ? 0.483 -6.431 8.918 1.00 86.12 74 ARG A N 1
ATOM 592 C CA . ARG A 1 74 ? 1.408 -7.116 7.999 1.00 86.12 74 ARG A CA 1
ATOM 593 C C . ARG A 1 74 ? 0.721 -7.617 6.734 1.00 86.12 74 ARG A C 1
ATOM 595 O O . ARG A 1 74 ? 1.378 -7.728 5.708 1.00 86.12 74 ARG A O 1
ATOM 602 N N . GLU A 1 75 ? -0.577 -7.893 6.798 1.00 88.06 75 GLU A N 1
ATOM 603 C CA . GLU A 1 75 ? -1.358 -8.308 5.633 1.00 88.06 75 GLU A CA 1
ATOM 604 C C . GLU A 1 75 ? -1.648 -7.154 4.666 1.00 88.06 75 GLU A C 1
ATOM 606 O O . GLU A 1 75 ? -2.052 -7.411 3.538 1.00 88.06 75 GLU A O 1
ATOM 611 N N . ASN A 1 76 ? -1.428 -5.903 5.083 1.00 85.38 76 ASN A N 1
ATOM 612 C CA . ASN A 1 76 ? -1.602 -4.709 4.251 1.00 85.38 76 ASN A CA 1
ATOM 613 C C . ASN A 1 76 ? -0.267 -4.216 3.675 1.00 85.38 76 ASN A C 1
ATOM 615 O O . ASN A 1 76 ? -0.122 -3.053 3.295 1.00 85.38 76 ASN A O 1
ATOM 619 N N . ILE A 1 77 ? 0.736 -5.092 3.634 1.00 85.62 77 ILE A N 1
ATOM 620 C CA . ILE A 1 77 ? 2.063 -4.802 3.104 1.00 85.62 77 ILE A CA 1
ATOM 621 C C . ILE A 1 77 ? 2.268 -5.623 1.835 1.00 85.62 77 ILE A C 1
ATOM 623 O O . ILE A 1 77 ? 2.333 -6.849 1.882 1.00 85.62 77 ILE A O 1
ATOM 627 N N . CYS A 1 78 ? 2.434 -4.935 0.709 1.00 86.44 78 CYS A N 1
ATOM 628 C CA . CYS A 1 78 ? 2.742 -5.544 -0.577 1.00 86.44 78 CYS A CA 1
ATOM 629 C C . CYS A 1 78 ? 4.178 -5.203 -0.994 1.00 86.44 78 CYS A C 1
ATOM 631 O O . CYS A 1 78 ? 4.577 -4.035 -1.034 1.00 86.44 78 CYS A O 1
ATOM 633 N N . ILE A 1 79 ? 4.961 -6.236 -1.312 1.00 85.06 79 ILE A N 1
ATOM 634 C CA . ILE A 1 79 ? 6.324 -6.105 -1.831 1.00 85.06 79 ILE A CA 1
ATOM 635 C C . ILE A 1 79 ? 6.415 -6.885 -3.138 1.00 85.06 79 ILE A C 1
ATOM 637 O O . ILE A 1 79 ? 6.006 -8.046 -3.190 1.00 85.06 79 ILE A O 1
ATOM 641 N N . SER A 1 80 ? 6.998 -6.282 -4.178 1.00 82.88 80 SER A N 1
ATOM 642 C CA . SER A 1 80 ? 7.258 -7.005 -5.429 1.00 82.88 80 SER A CA 1
ATOM 643 C C . SER A 1 80 ? 8.172 -8.216 -5.207 1.00 82.88 80 SER A C 1
ATOM 645 O O . SER A 1 80 ? 9.244 -8.110 -4.603 1.00 82.88 80 SER A O 1
ATOM 647 N N . LYS A 1 81 ? 7.760 -9.367 -5.749 1.00 77.62 81 LYS A N 1
ATOM 648 C CA . LYS A 1 81 ? 8.502 -10.639 -5.696 1.00 77.62 81 LYS A CA 1
ATOM 649 C C . LYS A 1 81 ? 9.775 -10.599 -6.550 1.00 77.62 81 LYS A C 1
ATOM 651 O O . LYS A 1 81 ? 10.734 -11.302 -6.241 1.00 77.62 81 LYS A O 1
ATOM 656 N N . ASP A 1 82 ? 9.801 -9.741 -7.571 1.00 72.12 82 ASP A N 1
ATOM 657 C CA . ASP A 1 82 ? 10.911 -9.626 -8.524 1.00 72.12 82 ASP A CA 1
ATOM 658 C C . ASP A 1 82 ? 12.086 -8.801 -7.970 1.00 72.12 82 ASP A C 1
ATOM 660 O O . ASP A 1 82 ? 13.204 -8.891 -8.475 1.00 72.12 82 ASP A O 1
ATOM 664 N N . GLY A 1 83 ? 11.859 -7.996 -6.921 1.00 64.75 83 GLY A N 1
ATOM 665 C CA . GLY A 1 83 ? 12.901 -7.306 -6.146 1.00 64.75 83 GLY A CA 1
ATOM 666 C C . GLY A 1 83 ? 13.770 -6.294 -6.909 1.00 64.75 83 GLY A C 1
ATOM 667 O O . GLY A 1 83 ? 14.740 -5.787 -6.345 1.00 64.75 83 GLY A O 1
ATOM 668 N N . GLY A 1 84 ? 13.451 -6.000 -8.173 1.00 71.56 84 GLY A N 1
ATOM 669 C CA . GLY A 1 84 ? 14.275 -5.173 -9.061 1.00 71.56 84 GLY A CA 1
ATOM 670 C C . GLY A 1 84 ? 14.154 -3.663 -8.847 1.00 71.56 84 GLY A C 1
ATOM 671 O O . GLY A 1 84 ? 14.997 -2.911 -9.338 1.00 71.56 84 GLY A O 1
ATOM 672 N N . GLY A 1 85 ? 13.133 -3.206 -8.113 1.00 77.94 85 GLY A N 1
ATOM 673 C CA . GLY A 1 85 ? 12.811 -1.783 -8.005 1.00 77.94 85 GLY A CA 1
ATOM 674 C C . GLY A 1 85 ? 12.524 -1.128 -9.366 1.00 77.94 85 GLY A C 1
ATOM 675 O O . GLY A 1 85 ? 12.545 -1.765 -10.414 1.00 77.94 85 GLY A O 1
ATOM 676 N N . ALA A 1 86 ? 12.256 0.179 -9.365 1.00 82.44 86 ALA A N 1
ATOM 677 C CA . ALA A 1 86 ? 12.036 0.944 -10.602 1.00 82.44 86 ALA A CA 1
ATOM 678 C C . ALA A 1 86 ? 13.261 1.765 -11.049 1.00 82.44 86 ALA A C 1
ATOM 680 O O . ALA A 1 86 ? 13.184 2.512 -12.018 1.00 82.44 86 ALA A O 1
ATOM 681 N N . GLY A 1 87 ? 14.372 1.749 -10.301 1.00 84.00 87 GLY A N 1
ATOM 682 C CA . GLY A 1 87 ? 15.609 2.446 -10.693 1.00 84.00 87 GLY A CA 1
ATOM 683 C C . GLY A 1 87 ? 15.502 3.971 -10.886 1.00 84.00 87 GLY A C 1
ATOM 684 O O . GLY A 1 87 ? 16.359 4.570 -11.526 1.00 84.00 87 GLY A O 1
ATOM 685 N N . ASN A 1 88 ? 14.479 4.627 -10.324 1.00 82.50 88 ASN A N 1
ATOM 686 C CA . ASN A 1 88 ? 14.098 6.021 -10.625 1.00 82.50 88 ASN A CA 1
ATOM 687 C C . ASN A 1 88 ? 13.630 6.275 -12.070 1.00 82.50 88 ASN A C 1
ATOM 689 O O . ASN A 1 88 ? 13.707 7.402 -12.552 1.00 82.50 88 ASN A O 1
ATOM 693 N N . ILE A 1 89 ? 13.108 5.250 -12.738 1.00 87.44 89 ILE A N 1
ATOM 694 C CA . ILE A 1 89 ? 12.525 5.335 -14.074 1.00 87.44 89 ILE A CA 1
ATOM 695 C C . ILE A 1 89 ? 11.008 5.161 -13.954 1.00 87.44 89 ILE A C 1
ATOM 697 O O . ILE A 1 89 ? 10.528 4.180 -13.389 1.00 87.44 89 ILE A O 1
ATOM 701 N N . TRP A 1 90 ? 10.249 6.129 -14.472 1.00 89.44 90 TRP A N 1
ATOM 702 C CA . TRP A 1 90 ? 8.782 6.118 -14.407 1.00 89.44 90 TRP A CA 1
ATOM 703 C C . TRP A 1 90 ? 8.180 4.923 -15.157 1.00 89.44 90 TRP A C 1
ATOM 705 O O . TRP A 1 90 ? 7.316 4.240 -14.618 1.00 89.44 90 TRP A O 1
ATOM 715 N N . THR A 1 91 ? 8.674 4.625 -16.365 1.00 91.44 91 THR A N 1
ATOM 716 C CA . THR A 1 91 ? 8.152 3.530 -17.203 1.00 91.44 91 THR A CA 1
ATOM 717 C C . THR A 1 91 ? 8.333 2.166 -16.552 1.00 91.44 91 THR A C 1
ATOM 719 O O . THR A 1 91 ? 7.423 1.347 -16.612 1.00 91.44 91 THR A O 1
ATOM 722 N N . GLU A 1 92 ? 9.465 1.944 -15.880 1.00 89.75 92 GLU A N 1
ATOM 723 C CA . GLU A 1 92 ? 9.704 0.717 -15.116 1.00 89.75 92 GLU A CA 1
ATOM 724 C C . GLU A 1 92 ? 8.713 0.603 -13.956 1.00 89.75 92 GLU A C 1
ATOM 726 O O . GLU A 1 92 ? 8.070 -0.428 -13.796 1.00 89.75 92 GLU A O 1
ATOM 731 N N . GLY A 1 93 ? 8.514 1.682 -13.188 1.00 87.69 93 GLY A N 1
ATOM 732 C CA . GLY A 1 93 ? 7.538 1.692 -12.096 1.00 87.69 93 GLY A CA 1
ATOM 733 C C . GLY A 1 93 ? 6.104 1.431 -12.563 1.00 87.69 93 GLY A C 1
ATOM 734 O O . GLY A 1 93 ? 5.388 0.677 -11.912 1.00 87.69 93 GLY A O 1
ATOM 735 N N . TYR A 1 94 ? 5.699 2.018 -13.693 1.00 90.69 94 TYR A N 1
ATOM 736 C CA . TYR A 1 94 ? 4.371 1.812 -14.279 1.00 90.69 94 TYR A CA 1
ATOM 737 C C . TYR A 1 94 ? 4.203 0.378 -14.800 1.00 90.69 94 TYR A C 1
ATOM 739 O O . TYR A 1 94 ? 3.214 -0.280 -14.495 1.00 90.69 94 TYR A O 1
ATOM 747 N N . SER A 1 95 ? 5.189 -0.146 -15.537 1.00 91.25 95 SER A N 1
ATOM 748 C CA . SER A 1 95 ? 5.132 -1.501 -16.101 1.00 91.25 95 SER A CA 1
ATOM 749 C C . SER A 1 95 ? 5.062 -2.575 -15.017 1.00 91.25 95 SER A C 1
ATOM 751 O O . SER A 1 95 ? 4.285 -3.522 -15.145 1.00 91.25 95 SER A O 1
ATOM 753 N N . GLN A 1 96 ? 5.840 -2.406 -13.943 1.00 88.81 96 GLN A N 1
ATOM 754 C CA . GLN A 1 96 ? 5.847 -3.299 -12.780 1.00 88.81 96 GLN A CA 1
ATOM 755 C C . GLN A 1 96 ? 4.510 -3.296 -12.025 1.00 88.81 96 GLN A C 1
ATOM 757 O O . GLN A 1 96 ? 4.221 -4.247 -11.302 1.00 88.81 96 GLN A O 1
ATOM 762 N N . GLY A 1 97 ? 3.669 -2.272 -12.224 1.00 87.81 97 GLY A N 1
ATOM 763 C CA . GLY A 1 97 ? 2.321 -2.211 -11.664 1.00 87.81 97 GLY A CA 1
ATOM 764 C C . GLY A 1 97 ? 1.478 -3.430 -12.003 1.00 87.81 97 GLY A C 1
ATOM 765 O O . GLY A 1 97 ? 0.833 -3.967 -11.113 1.00 87.81 97 GLY A O 1
ATOM 766 N N . ASN A 1 98 ? 1.587 -3.959 -13.224 1.00 89.62 98 ASN A N 1
ATOM 767 C CA . ASN A 1 98 ? 0.856 -5.164 -13.625 1.00 89.62 98 ASN A CA 1
ATOM 768 C C . ASN A 1 98 ? 1.201 -6.393 -12.772 1.00 89.62 98 ASN A C 1
ATOM 770 O O . ASN A 1 98 ? 0.341 -7.235 -12.551 1.00 89.62 98 ASN A O 1
ATOM 774 N N . HIS A 1 99 ? 2.441 -6.512 -12.285 1.00 88.44 99 HIS A N 1
ATOM 775 C CA . HIS A 1 99 ? 2.871 -7.685 -11.513 1.00 88.44 99 HIS A CA 1
ATOM 776 C C . HIS A 1 99 ? 2.355 -7.664 -10.072 1.00 88.44 99 HIS A C 1
ATOM 778 O O . HIS A 1 99 ? 2.204 -8.717 -9.461 1.00 88.44 99 HIS A O 1
ATOM 784 N N . VAL A 1 100 ? 2.123 -6.471 -9.522 1.00 88.19 100 VAL A N 1
ATOM 785 C CA . VAL A 1 100 ? 1.646 -6.276 -8.144 1.00 88.19 100 VAL A CA 1
ATOM 786 C C . VAL A 1 100 ? 0.173 -5.869 -8.084 1.00 88.19 100 VAL A C 1
ATOM 788 O O . VAL A 1 100 ? -0.362 -5.702 -6.995 1.00 88.19 100 VAL A O 1
ATOM 791 N N . CYS A 1 101 ? -0.474 -5.690 -9.238 1.00 89.88 101 CYS A N 1
ATOM 792 C CA . CYS A 1 101 ? -1.838 -5.191 -9.360 1.00 89.88 101 CYS A CA 1
ATOM 793 C C . CYS A 1 101 ? -2.818 -6.066 -8.578 1.00 89.88 101 CYS A C 1
ATOM 795 O O . CYS A 1 101 ? -3.465 -5.568 -7.662 1.00 89.88 101 CYS A O 1
ATOM 797 N N . ASP A 1 102 ? -2.871 -7.359 -8.897 1.00 91.25 102 ASP A N 1
ATOM 798 C CA . ASP A 1 102 ? -3.817 -8.298 -8.286 1.00 91.25 102 ASP A CA 1
ATOM 799 C C . ASP A 1 102 ? -3.618 -8.375 -6.764 1.00 91.25 102 ASP A C 1
ATOM 801 O O . ASP A 1 102 ? -4.560 -8.154 -6.008 1.00 91.25 102 ASP A O 1
ATOM 805 N N . ASP A 1 103 ? -2.366 -8.544 -6.315 1.00 90.19 103 ASP A N 1
ATOM 806 C CA . ASP A 1 103 ? -2.015 -8.600 -4.888 1.00 90.19 103 ASP A CA 1
ATOM 807 C C . ASP A 1 103 ? -2.451 -7.314 -4.139 1.00 90.19 103 ASP A C 1
ATOM 809 O O . ASP A 1 103 ? -2.880 -7.375 -2.989 1.00 90.19 103 ASP A O 1
ATOM 813 N N . VAL A 1 104 ? -2.347 -6.134 -4.764 1.00 88.81 104 VAL A N 1
ATOM 814 C CA . VAL A 1 104 ? -2.758 -4.857 -4.151 1.00 88.81 104 VAL A CA 1
ATOM 815 C C . VAL A 1 104 ? -4.274 -4.677 -4.161 1.00 88.81 104 VAL A C 1
ATOM 817 O O . VAL A 1 104 ? -4.824 -4.190 -3.173 1.00 88.81 104 VAL A O 1
ATOM 820 N N . PHE A 1 105 ? -4.954 -5.049 -5.247 1.00 89.88 105 PHE A N 1
ATOM 821 C CA . PHE A 1 105 ? -6.409 -4.930 -5.335 1.00 89.88 105 PHE A CA 1
ATOM 822 C C . PHE A 1 105 ? -7.131 -5.906 -4.408 1.00 89.88 105 PHE A C 1
ATOM 824 O O . PHE A 1 105 ? -8.125 -5.508 -3.813 1.00 89.88 105 PHE A O 1
ATOM 831 N N . ASP A 1 106 ? -6.595 -7.107 -4.187 1.00 91.31 106 ASP A N 1
ATOM 832 C CA . ASP A 1 106 ? -7.135 -8.046 -3.198 1.00 91.31 106 ASP A CA 1
ATOM 833 C C . ASP A 1 106 ? -7.088 -7.458 -1.774 1.00 91.31 106 ASP A C 1
ATOM 835 O O . ASP A 1 106 ? -8.040 -7.583 -0.998 1.00 91.31 106 ASP A O 1
ATOM 839 N N . ILE A 1 107 ? -5.996 -6.764 -1.427 1.00 89.56 107 ILE A N 1
ATOM 840 C CA . ILE A 1 107 ? -5.868 -6.065 -0.139 1.00 89.56 107 ILE A CA 1
ATOM 841 C C . ILE A 1 107 ? -6.825 -4.868 -0.083 1.00 89.56 107 ILE A C 1
ATOM 843 O O . ILE A 1 107 ? -7.490 -4.674 0.935 1.00 89.56 107 ILE A O 1
ATOM 847 N N . LEU A 1 108 ? -6.897 -4.066 -1.153 1.00 86.62 108 LEU A N 1
ATOM 848 C CA . LEU A 1 108 ? -7.796 -2.911 -1.235 1.00 86.62 108 LEU A CA 1
ATOM 849 C C . LEU A 1 108 ? -9.253 -3.333 -1.070 1.00 86.62 108 LEU A C 1
ATOM 851 O O . LEU A 1 108 ? -9.929 -2.764 -0.224 1.00 86.62 108 LEU A O 1
ATOM 855 N N . ASP A 1 109 ? -9.722 -4.330 -1.819 1.00 88.12 109 ASP A N 1
ATOM 856 C CA . ASP A 1 109 ? -11.105 -4.811 -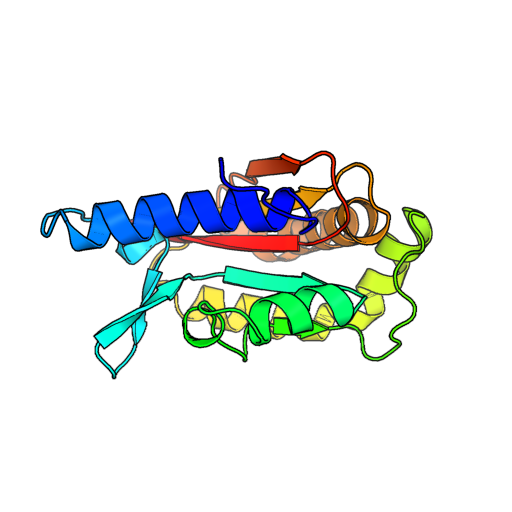1.754 1.00 88.12 109 ASP A CA 1
ATOM 857 C C . ASP A 1 109 ? -11.457 -5.268 -0.332 1.00 88.12 109 ASP A C 1
ATOM 859 O O . ASP A 1 109 ? -12.462 -4.830 0.221 1.00 88.12 109 ASP A O 1
ATOM 863 N N . ARG A 1 110 ? -10.576 -6.037 0.322 1.00 88.31 110 ARG A N 1
ATOM 864 C CA . ARG A 1 110 ? -10.766 -6.442 1.723 1.00 88.31 110 ARG A CA 1
ATOM 865 C C . ARG A 1 110 ? -10.865 -5.247 2.674 1.00 88.31 110 ARG A C 1
ATOM 867 O O . ARG A 1 110 ? -11.684 -5.248 3.588 1.00 88.31 110 ARG A O 1
ATOM 874 N N . GLU A 1 111 ? -10.006 -4.246 2.510 1.00 84.81 111 GLU A N 1
ATOM 875 C CA . GLU A 1 111 ? -10.014 -3.067 3.379 1.00 84.81 111 GLU A CA 1
ATOM 876 C C . GLU A 1 111 ? -11.220 -2.150 3.114 1.00 84.81 111 GLU A C 1
ATOM 878 O O . GLU A 1 111 ? -11.740 -1.539 4.050 1.00 84.81 111 GLU A O 1
ATOM 883 N N . VAL A 1 112 ? -11.690 -2.080 1.866 1.00 82.44 112 VAL A N 1
ATOM 884 C CA . VAL A 1 112 ? -12.918 -1.373 1.479 1.00 82.44 112 VAL A CA 1
ATOM 885 C C . VAL A 1 112 ? -14.147 -2.071 2.058 1.00 82.44 112 VAL A C 1
ATOM 887 O O . VAL A 1 112 ? -14.990 -1.394 2.638 1.00 82.44 112 VAL A O 1
ATOM 890 N N . ASP A 1 113 ? -14.215 -3.403 1.992 1.00 84.50 113 ASP A N 1
ATOM 891 C CA . ASP A 1 113 ? -15.296 -4.201 2.590 1.00 84.50 113 ASP A CA 1
ATOM 892 C C . ASP A 1 113 ? -15.343 -4.067 4.124 1.00 84.50 113 ASP A C 1
ATOM 894 O O . ASP A 1 113 ? -16.406 -4.167 4.734 1.00 84.50 113 ASP A O 1
ATOM 898 N N . ASN A 1 114 ? -14.198 -3.788 4.757 1.00 81.94 114 ASN A N 1
ATOM 899 C CA . ASN A 1 114 ? -14.085 -3.497 6.191 1.00 81.94 114 ASN A CA 1
ATOM 900 C C . ASN A 1 114 ? -14.464 -2.045 6.565 1.00 81.94 114 ASN A C 1
ATOM 902 O O . ASN A 1 114 ? -14.288 -1.642 7.724 1.00 81.94 114 ASN A O 1
ATOM 906 N N . CYS A 1 115 ? -14.901 -1.222 5.608 1.00 75.44 115 CYS A N 1
ATOM 907 C CA . CYS A 1 115 ? -15.357 0.146 5.841 1.00 75.44 115 CYS A CA 1
ATOM 908 C C . CYS A 1 115 ? -16.875 0.242 5.642 1.00 75.44 115 CYS A C 1
ATOM 910 O O . CYS A 1 115 ? -17.370 -0.042 4.558 1.00 75.44 115 CYS A O 1
ATOM 912 N N . ASP A 1 116 ? -17.605 0.737 6.647 1.00 73.88 116 ASP A N 1
ATOM 913 C CA . ASP A 1 116 ? -19.067 0.887 6.550 1.00 73.88 116 ASP A CA 1
ATOM 914 C C . ASP A 1 116 ? -19.476 1.894 5.462 1.00 73.88 116 ASP A C 1
ATOM 916 O O . ASP A 1 116 ? -20.417 1.656 4.712 1.00 73.88 116 ASP A O 1
ATOM 920 N N . ASN A 1 117 ? -18.749 3.016 5.359 1.00 74.06 117 ASN A N 1
ATOM 921 C CA . ASN A 1 117 ? -19.004 4.086 4.392 1.00 74.06 117 ASN A CA 1
ATOM 922 C C . ASN A 1 117 ? -17.694 4.733 3.919 1.00 74.06 117 ASN A C 1
ATOM 924 O O . ASN A 1 117 ? -17.253 5.756 4.454 1.00 74.06 117 ASN A O 1
ATOM 928 N N . MET A 1 118 ? -17.072 4.166 2.885 1.00 73.19 118 MET A N 1
ATOM 929 C CA . MET A 1 118 ? -15.867 4.747 2.289 1.00 73.19 118 MET A CA 1
ATOM 930 C C . MET A 1 118 ? -16.171 6.105 1.619 1.00 73.19 118 MET A C 1
ATOM 932 O O . MET A 1 118 ? -17.141 6.257 0.887 1.00 73.19 118 MET A O 1
ATOM 936 N N . GLU A 1 119 ? -15.339 7.117 1.865 1.00 73.50 119 GLU A N 1
ATOM 937 C CA . GLU A 1 119 ? -15.397 8.436 1.212 1.00 73.50 119 GLU A CA 1
ATOM 938 C C . GLU A 1 119 ? -14.389 8.523 0.059 1.00 73.50 119 GLU A C 1
ATOM 940 O O . GLU A 1 119 ? -14.664 9.131 -0.973 1.00 73.50 119 GLU A O 1
ATOM 945 N N . GLY A 1 120 ? -13.209 7.924 0.229 1.00 74.31 120 GLY A N 1
ATOM 946 C CA . GLY A 1 120 ? -12.186 7.900 -0.808 1.00 74.31 120 GLY A CA 1
ATOM 947 C C . GLY A 1 120 ? -10.813 7.456 -0.321 1.00 74.31 120 GLY A C 1
ATOM 948 O O . GLY A 1 120 ? -10.617 7.098 0.844 1.00 74.31 120 GLY A O 1
ATOM 949 N N . PHE A 1 121 ? -9.856 7.533 -1.244 1.00 75.25 121 PHE A N 1
ATOM 950 C CA . PHE A 1 121 ? -8.464 7.145 -1.043 1.00 75.25 121 PHE A CA 1
ATOM 951 C C . PHE A 1 121 ? -7.558 8.376 -0.971 1.00 75.25 121 PHE A C 1
ATOM 953 O O . PHE A 1 121 ? -7.647 9.292 -1.791 1.00 75.25 121 PHE A O 1
ATOM 960 N N . ILE A 1 122 ? -6.619 8.372 -0.033 1.00 76.00 122 ILE A N 1
ATOM 961 C CA . ILE A 1 122 ? -5.489 9.301 -0.017 1.00 76.00 122 ILE A CA 1
ATOM 962 C C . ILE A 1 122 ? -4.271 8.534 -0.511 1.00 76.00 122 ILE A C 1
ATOM 964 O O . ILE A 1 122 ? -3.873 7.543 0.096 1.00 76.00 122 ILE A O 1
ATOM 968 N N . LEU A 1 123 ? -3.679 9.011 -1.601 1.00 74.81 123 LEU A N 1
ATOM 969 C CA . LEU A 1 123 ? -2.513 8.402 -2.224 1.00 74.81 123 LEU A CA 1
ATOM 970 C C . LEU A 1 123 ? -1.275 9.220 -1.864 1.00 74.81 123 LEU A C 1
ATOM 972 O O . LEU A 1 123 ? -1.102 10.356 -2.308 1.00 74.81 123 LEU A O 1
ATOM 976 N N . CYS A 1 124 ? -0.389 8.642 -1.066 1.00 76.25 124 CYS A N 1
ATOM 977 C CA . CYS A 1 124 ? 0.845 9.304 -0.656 1.00 76.25 124 CYS A CA 1
ATOM 978 C C . CYS A 1 124 ? 2.012 8.709 -1.423 1.00 76.25 124 CYS A C 1
ATOM 980 O O . CYS A 1 124 ? 2.344 7.543 -1.215 1.00 76.25 124 CYS A O 1
ATOM 982 N N . HIS A 1 125 ? 2.636 9.501 -2.296 1.00 74.50 125 HIS A N 1
ATOM 983 C CA . HIS A 1 125 ? 3.721 9.006 -3.130 1.00 74.50 125 HIS A CA 1
ATOM 984 C C . HIS A 1 125 ? 4.791 10.054 -3.443 1.00 74.50 125 HIS A C 1
ATOM 986 O O . HIS A 1 125 ? 4.654 11.255 -3.201 1.00 74.50 125 HIS A O 1
ATOM 992 N N . SER A 1 126 ? 5.909 9.575 -3.983 1.00 73.62 126 SER A N 1
ATOM 993 C CA . SER A 1 126 ? 6.974 10.442 -4.483 1.00 73.62 126 SER A CA 1
ATOM 994 C C . SER A 1 126 ? 6.767 10.773 -5.950 1.00 73.62 126 SER A C 1
ATOM 996 O O . SER A 1 126 ? 6.571 9.863 -6.748 1.00 73.62 126 SER A O 1
ATOM 998 N N . ILE A 1 127 ? 6.912 12.042 -6.332 1.00 74.50 127 ILE A N 1
ATOM 999 C CA . ILE A 1 127 ? 6.941 12.428 -7.755 1.00 74.50 127 ILE A CA 1
ATOM 1000 C C . ILE A 1 127 ? 8.306 12.110 -8.383 1.00 74.50 127 ILE A C 1
ATOM 1002 O O . ILE A 1 127 ? 8.396 11.766 -9.553 1.00 74.50 127 ILE A O 1
ATOM 1006 N N . ALA A 1 128 ? 9.387 12.230 -7.609 1.00 76.75 128 ALA A N 1
ATOM 1007 C CA . ALA A 1 128 ? 10.749 12.142 -8.138 1.00 76.75 128 ALA A CA 1
ATOM 1008 C C . ALA A 1 128 ? 11.268 10.697 -8.286 1.00 76.75 128 ALA A C 1
ATOM 1010 O O . ALA A 1 128 ? 12.278 10.473 -8.948 1.00 76.75 128 ALA A O 1
ATOM 1011 N N . GLY A 1 129 ? 10.632 9.719 -7.632 1.00 76.31 129 GLY A N 1
ATOM 1012 C CA . GLY A 1 129 ? 11.029 8.308 -7.693 1.00 76.31 129 GLY A CA 1
ATOM 1013 C C . GLY A 1 129 ? 10.286 7.533 -8.780 1.00 76.31 129 GLY A C 1
ATOM 1014 O O . GLY A 1 129 ? 9.122 7.806 -9.036 1.00 76.31 129 GLY A O 1
ATOM 1015 N N . GLY A 1 130 ? 10.923 6.515 -9.360 1.00 80.50 130 GLY A N 1
ATOM 1016 C CA . GLY A 1 130 ? 10.341 5.675 -10.421 1.00 80.50 130 GLY A CA 1
ATOM 1017 C C . GLY A 1 130 ? 9.166 4.838 -9.919 1.00 80.50 130 GLY A C 1
ATOM 1018 O O . GLY A 1 130 ? 8.099 4.864 -10.515 1.00 80.50 130 GLY A O 1
ATOM 1019 N N . THR A 1 131 ? 9.323 4.201 -8.752 1.00 83.12 131 THR A N 1
ATOM 1020 C CA . THR A 1 131 ? 8.240 3.470 -8.081 1.00 83.12 131 THR A CA 1
ATOM 1021 C C . THR A 1 131 ? 7.140 4.440 -7.688 1.00 83.12 131 THR A C 1
ATOM 1023 O O . THR A 1 131 ? 6.004 4.303 -8.103 1.00 83.12 131 THR A O 1
ATOM 1026 N N . GLY A 1 132 ? 7.501 5.491 -6.949 1.00 79.88 132 GLY A N 1
ATOM 1027 C CA . GLY A 1 132 ? 6.529 6.438 -6.421 1.00 79.88 132 GLY A CA 1
ATOM 1028 C C . GLY A 1 132 ? 5.716 7.146 -7.498 1.00 79.88 132 GLY A C 1
ATOM 1029 O O . GLY A 1 132 ? 4.572 7.436 -7.224 1.00 79.88 132 GLY A O 1
ATOM 1030 N N . SER A 1 133 ? 6.267 7.439 -8.678 1.00 83.00 133 SER A N 1
ATOM 1031 C CA . SER A 1 133 ? 5.546 8.154 -9.740 1.00 83.00 133 SER A CA 1
ATOM 1032 C C . SER A 1 133 ? 4.922 7.219 -10.774 1.00 83.00 133 SER A C 1
ATOM 1034 O O . SER A 1 133 ? 3.779 7.429 -11.166 1.00 83.00 133 SER A O 1
ATOM 1036 N N . GLY A 1 134 ? 5.644 6.183 -11.204 1.00 87.19 134 GLY A N 1
ATOM 1037 C CA . GLY A 1 134 ? 5.173 5.221 -12.199 1.00 87.19 134 GLY A CA 1
ATOM 1038 C C . GLY A 1 134 ? 4.082 4.315 -11.651 1.00 87.19 134 GLY A C 1
ATOM 1039 O O . GLY A 1 134 ? 2.985 4.264 -12.201 1.00 87.19 134 GLY A O 1
ATOM 1040 N N . LEU A 1 135 ? 4.357 3.663 -10.518 1.00 86.56 135 LEU A N 1
ATOM 1041 C CA . LEU A 1 135 ? 3.420 2.729 -9.892 1.00 86.56 135 LEU A CA 1
ATOM 1042 C C . LEU A 1 135 ? 2.156 3.452 -9.405 1.00 86.56 135 LEU A C 1
ATOM 1044 O O . LEU A 1 135 ? 1.061 2.905 -9.468 1.00 86.56 135 LEU A O 1
ATOM 1048 N N . SER A 1 136 ? 2.289 4.704 -8.954 1.00 84.75 136 SER A N 1
ATOM 1049 C CA . SER A 1 136 ? 1.146 5.481 -8.468 1.00 84.75 136 SER A CA 1
ATOM 1050 C C . SER A 1 136 ? 0.241 5.934 -9.603 1.00 84.75 136 SER A C 1
ATOM 1052 O O . SER A 1 136 ? -0.972 5.910 -9.439 1.00 84.75 136 SER A O 1
ATOM 1054 N N . SER A 1 137 ? 0.819 6.288 -10.757 1.00 86.88 137 SER A N 1
ATOM 1055 C CA . SER A 1 137 ? 0.055 6.616 -11.964 1.00 86.88 137 SER A CA 1
ATOM 1056 C C . SER A 1 137 ? -0.748 5.400 -12.429 1.00 86.88 137 SER A C 1
ATOM 1058 O O . SER A 1 137 ? -1.943 5.522 -12.675 1.00 86.88 137 SER A O 1
ATOM 1060 N N . PHE A 1 138 ? -0.118 4.219 -12.444 1.00 90.12 138 PHE A N 1
ATOM 1061 C CA . PHE A 1 138 ? -0.785 2.957 -12.768 1.00 90.12 138 PHE A CA 1
ATOM 1062 C C . PHE A 1 138 ? -1.979 2.694 -11.842 1.00 90.12 138 PHE A C 1
ATOM 1064 O O . PHE A 1 138 ? -3.102 2.519 -12.312 1.00 90.12 138 PHE A O 1
ATOM 1071 N N . PHE A 1 139 ? -1.772 2.716 -10.521 1.00 87.19 139 PHE A N 1
ATOM 1072 C CA . PHE A 1 139 ? -2.863 2.453 -9.583 1.00 87.19 139 PHE A CA 1
ATOM 1073 C C . PHE A 1 139 ? -3.943 3.524 -9.606 1.00 87.19 139 PHE A C 1
ATOM 1075 O O . PHE A 1 139 ? -5.108 3.201 -9.414 1.00 87.19 139 PHE A O 1
ATOM 1082 N N . LEU A 1 140 ? -3.585 4.784 -9.849 1.00 84.19 140 LEU A N 1
ATOM 1083 C CA . LEU A 1 140 ? -4.565 5.852 -9.939 1.00 84.19 140 LEU A CA 1
ATOM 1084 C C . LEU A 1 140 ? -5.572 5.599 -11.069 1.00 84.19 140 LEU A C 1
ATOM 1086 O O . LEU A 1 140 ? -6.775 5.727 -10.850 1.00 84.19 140 LEU A O 1
ATOM 1090 N N . GLU A 1 141 ? -5.090 5.201 -12.244 1.00 86.62 141 GLU A N 1
ATOM 1091 C CA . GLU A 1 141 ? -5.943 4.858 -13.387 1.00 86.62 141 GLU A CA 1
ATOM 1092 C C . GLU A 1 141 ? -6.863 3.670 -13.058 1.00 86.62 141 GLU A C 1
ATOM 1094 O O . GLU A 1 141 ? -8.073 3.742 -13.259 1.00 86.62 141 GLU A O 1
ATOM 1099 N N . HIS A 1 142 ? -6.324 2.611 -12.450 1.00 88.00 142 HIS A N 1
ATOM 1100 C CA . HIS A 1 142 ? -7.095 1.398 -12.160 1.00 88.00 142 HIS A CA 1
ATOM 1101 C C . HIS A 1 142 ? -8.086 1.569 -10.994 1.00 88.00 142 HIS A C 1
ATOM 1103 O O . HIS A 1 142 ? -9.177 1.006 -11.022 1.00 88.00 142 HIS A O 1
ATOM 1109 N N . ILE A 1 143 ? -7.736 2.349 -9.966 1.00 83.75 143 IL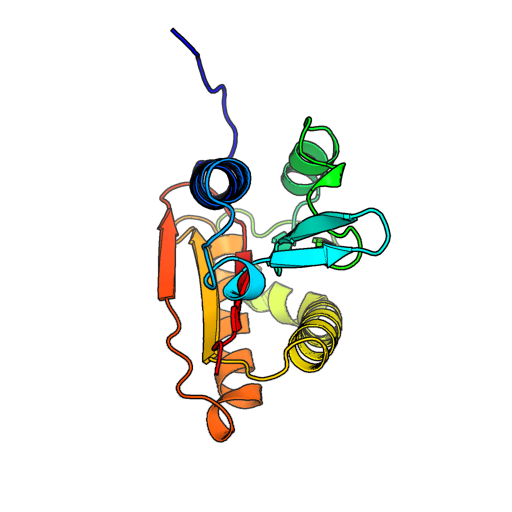E A N 1
ATOM 1110 C CA . ILE A 1 143 ? -8.628 2.662 -8.835 1.00 83.75 143 ILE A CA 1
ATOM 1111 C C . ILE A 1 143 ? -9.771 3.547 -9.299 1.00 83.75 143 ILE A C 1
ATOM 1113 O O . ILE A 1 143 ? -10.911 3.327 -8.892 1.00 83.75 143 ILE A O 1
ATOM 1117 N N . HIS A 1 144 ? -9.474 4.527 -10.155 1.00 82.50 144 HIS A N 1
ATOM 1118 C CA . HIS A 1 144 ? -10.507 5.298 -10.820 1.00 82.50 144 HIS A CA 1
ATOM 1119 C C . HIS A 1 144 ? -11.453 4.334 -11.546 1.00 82.50 144 HIS A C 1
ATOM 1121 O O . HIS A 1 144 ? -12.620 4.247 -11.192 1.00 82.50 144 HIS A O 1
ATOM 1127 N N . ASP A 1 145 ? -10.962 3.487 -12.441 1.00 85.19 145 ASP A N 1
ATOM 1128 C CA . ASP A 1 145 ? -11.852 2.607 -13.206 1.00 85.19 145 ASP A CA 1
ATOM 1129 C C . ASP A 1 145 ? -12.643 1.602 -12.342 1.00 85.19 145 ASP A C 1
ATOM 1131 O O . ASP A 1 145 ? -13.799 1.306 -12.656 1.00 85.19 145 ASP A O 1
ATOM 1135 N N . ARG A 1 146 ? -12.076 1.114 -11.227 1.00 83.31 146 ARG A N 1
ATOM 1136 C CA . ARG A 1 146 ? -12.734 0.143 -10.330 1.00 83.31 146 ARG A CA 1
ATOM 1137 C C . ARG A 1 146 ? -13.752 0.773 -9.373 1.00 83.31 146 ARG A C 1
ATOM 1139 O O . ARG A 1 146 ? -14.798 0.170 -9.141 1.00 83.31 146 ARG A O 1
ATOM 1146 N N . TYR A 1 147 ? -13.479 1.959 -8.822 1.00 76.81 147 TYR A N 1
ATOM 1147 C CA . TYR A 1 147 ? -14.275 2.546 -7.728 1.00 76.81 147 TYR A CA 1
ATOM 1148 C C . TYR A 1 147 ? -14.998 3.861 -8.088 1.00 76.81 147 TYR A C 1
ATOM 1150 O O . TYR A 1 147 ? -15.764 4.377 -7.270 1.00 76.81 147 TYR A O 1
ATOM 1158 N N . PHE A 1 148 ? -14.823 4.401 -9.302 1.00 65.94 148 PHE A N 1
ATOM 1159 C CA . PHE A 1 148 ? -15.396 5.693 -9.728 1.00 65.94 148 PHE A CA 1
ATOM 1160 C C . PHE A 1 148 ? -16.928 5.746 -9.745 1.00 65.94 148 PHE A C 1
ATOM 1162 O O . PHE A 1 148 ? -17.505 6.818 -9.592 1.00 65.94 148 PHE A O 1
ATOM 1169 N N . ALA A 1 149 ? -17.614 4.610 -9.891 1.00 56.69 149 ALA A N 1
ATOM 1170 C CA . ALA A 1 149 ? -19.079 4.581 -9.868 1.00 56.69 149 ALA A CA 1
ATOM 1171 C C . ALA A 1 149 ? -19.677 4.742 -8.457 1.00 56.69 149 ALA A C 1
ATOM 1173 O O . ALA A 1 149 ? -20.853 5.086 -8.334 1.00 56.69 149 ALA A O 1
ATOM 1174 N N . THR A 1 150 ? -18.892 4.491 -7.405 1.00 50.72 150 THR A N 1
ATOM 1175 C CA . THR A 1 150 ? -19.418 4.329 -6.041 1.00 50.72 150 THR A CA 1
ATOM 1176 C C . THR A 1 150 ? -19.079 5.516 -5.135 1.00 50.72 150 THR A C 1
ATOM 1178 O O . THR A 1 150 ? -19.797 5.764 -4.169 1.00 50.72 150 THR A O 1
ATOM 1181 N N . PHE A 1 151 ? -18.043 6.305 -5.449 1.00 51.34 151 PHE A N 1
ATOM 1182 C CA . PHE A 1 151 ? -17.522 7.316 -4.524 1.00 51.34 151 PHE A CA 1
ATOM 1183 C C . PHE A 1 151 ? -17.092 8.605 -5.227 1.00 51.34 151 PHE A C 1
ATOM 1185 O O . PHE A 1 151 ? -16.449 8.567 -6.275 1.00 51.34 151 PHE A O 1
ATOM 1192 N N . ASP A 1 152 ? -17.364 9.750 -4.593 1.00 46.22 152 ASP A N 1
ATOM 1193 C CA . ASP A 1 152 ? -16.736 11.040 -4.908 1.00 46.22 152 ASP A CA 1
ATOM 1194 C C . ASP A 1 152 ? -15.277 10.983 -4.418 1.00 46.22 152 ASP A C 1
ATOM 1196 O O . ASP A 1 152 ? -14.908 11.578 -3.405 1.00 46.22 152 ASP A O 1
ATOM 1200 N N . CYS A 1 153 ? -14.471 10.130 -5.067 1.00 49.31 153 CYS A N 1
ATOM 1201 C CA . CYS A 1 153 ? -13.101 9.817 -4.681 1.00 49.31 153 CYS A CA 1
ATOM 1202 C C . CYS A 1 153 ? -12.266 11.099 -4.705 1.00 49.31 153 CYS A C 1
ATOM 1204 O O . CYS A 1 153 ? -11.687 11.475 -5.725 1.00 49.31 153 CYS A O 1
ATOM 1206 N N . CYS A 1 154 ? -12.165 11.771 -3.560 1.00 48.66 154 CYS A N 1
ATOM 1207 C CA . CYS A 1 154 ? -11.248 12.882 -3.383 1.00 48.66 154 CYS A CA 1
ATOM 1208 C C . CYS A 1 154 ? -9.831 12.308 -3.278 1.00 48.66 154 CYS A C 1
ATOM 1210 O O . CYS A 1 154 ? -9.292 12.154 -2.181 1.00 48.66 154 CYS A O 1
ATOM 1212 N N . LEU A 1 155 ? -9.239 11.963 -4.425 1.00 53.75 155 LEU A N 1
ATOM 1213 C CA . LEU A 1 155 ? -7.853 11.536 -4.493 1.00 53.75 155 LEU A CA 1
ATOM 1214 C C . LEU A 1 155 ? -6.966 12.711 -4.092 1.00 53.75 155 LEU A C 1
ATOM 1216 O O . LEU A 1 155 ? -6.687 13.626 -4.871 1.00 53.75 155 LEU A O 1
ATOM 1220 N N . ARG A 1 156 ? -6.510 12.683 -2.846 1.00 53.31 156 ARG A N 1
ATOM 1221 C CA . ARG A 1 156 ? -5.530 13.643 -2.357 1.00 53.31 156 ARG A CA 1
ATOM 1222 C C . ARG A 1 156 ? -4.152 13.056 -2.540 1.00 53.31 156 ARG A C 1
ATOM 1224 O O . ARG A 1 156 ? -3.770 12.124 -1.837 1.00 53.31 156 ARG A O 1
ATOM 1231 N N . VAL A 1 157 ? -3.420 13.631 -3.486 1.00 55.34 157 VAL A N 1
ATOM 1232 C CA . VAL A 1 157 ? -2.016 13.307 -3.686 1.00 55.34 157 VAL A CA 1
ATOM 1233 C C . VAL A 1 157 ? -1.181 14.137 -2.724 1.00 55.34 157 VAL A C 1
ATOM 1235 O O . VAL A 1 157 ? -1.067 15.355 -2.869 1.00 55.34 157 VAL A O 1
ATOM 1238 N N . LEU A 1 158 ? -0.600 13.476 -1.725 1.00 56.41 158 LEU A N 1
ATOM 1239 C CA . LEU A 1 158 ? 0.411 14.096 -0.876 1.00 56.41 158 LEU A CA 1
ATOM 1240 C C . LEU A 1 158 ? 1.782 13.835 -1.487 1.00 56.41 158 LEU A C 1
ATOM 1242 O O . LEU A 1 158 ? 2.263 12.703 -1.549 1.00 56.41 158 LEU A O 1
ATOM 1246 N N . PHE A 1 159 ? 2.392 14.917 -1.960 1.00 52.94 159 PHE A N 1
ATOM 1247 C CA . PHE A 1 159 ? 3.675 14.884 -2.634 1.00 52.94 159 PHE A CA 1
ATOM 1248 C C . PHE A 1 159 ? 4.815 14.971 -1.628 1.00 52.94 159 PHE A C 1
ATOM 1250 O O . PHE A 1 159 ? 4.867 15.889 -0.809 1.00 52.94 159 PHE A O 1
ATOM 1257 N N . SER A 1 160 ? 5.797 14.082 -1.751 1.00 51.56 160 SER A N 1
ATOM 1258 C CA . SER A 1 160 ? 7.102 14.317 -1.137 1.00 51.56 160 SER A CA 1
ATOM 1259 C C . SER A 1 160 ? 8.260 14.048 -2.100 1.00 51.56 160 SER A C 1
ATOM 1261 O O . SER A 1 160 ? 8.207 13.230 -3.020 1.00 51.56 160 SER A O 1
ATOM 1263 N N . ILE A 1 161 ? 9.322 14.834 -1.915 1.00 46.94 161 ILE A N 1
ATOM 1264 C CA . ILE A 1 161 ? 10.444 15.018 -2.849 1.00 46.94 161 ILE A CA 1
ATOM 1265 C C . ILE A 1 161 ? 11.454 13.850 -2.750 1.00 46.94 161 ILE A C 1
ATOM 1267 O O . ILE A 1 161 ? 12.492 13.838 -3.402 1.00 46.94 161 ILE A O 1
ATOM 1271 N N . THR A 1 162 ? 11.187 12.838 -1.922 1.00 46.00 162 THR A N 1
ATOM 1272 C CA . THR A 1 162 ? 12.101 11.705 -1.681 1.00 46.00 162 THR A CA 1
ATOM 1273 C C . THR A 1 162 ? 11.502 10.373 -2.090 1.00 46.00 162 THR A C 1
ATOM 1275 O O . THR A 1 162 ? 10.291 10.230 -2.063 1.00 46.00 162 THR A O 1
ATOM 1278 N N . ARG A 1 163 ? 12.361 9.409 -2.439 1.00 49.66 163 ARG A N 1
ATOM 1279 C CA . ARG A 1 163 ? 12.021 8.110 -3.043 1.00 49.66 163 ARG A CA 1
ATOM 1280 C C . ARG A 1 163 ? 10.784 7.413 -2.454 1.00 49.66 163 ARG A C 1
ATOM 1282 O O . ARG A 1 163 ? 10.782 7.086 -1.281 1.00 49.66 163 ARG A O 1
ATOM 1289 N N . GLY A 1 164 ? 9.815 7.159 -3.338 1.00 53.50 164 GLY A N 1
ATOM 1290 C CA . GLY A 1 164 ? 9.344 5.827 -3.734 1.00 53.50 164 GLY A CA 1
ATOM 1291 C C . GLY A 1 164 ? 8.577 4.957 -2.747 1.00 53.50 164 GLY A C 1
ATOM 1292 O O . GLY A 1 164 ? 9.006 3.834 -2.568 1.00 53.50 164 GLY A O 1
ATOM 1293 N N . HIS A 1 165 ? 7.443 5.403 -2.211 1.00 60.16 165 HIS A N 1
ATOM 1294 C CA . HIS A 1 165 ? 6.452 4.504 -1.593 1.00 60.16 165 HIS A CA 1
ATOM 1295 C C . HIS A 1 165 ? 5.069 4.918 -2.075 1.00 60.16 165 HIS A C 1
ATOM 1297 O O . HIS A 1 165 ? 4.900 6.072 -2.478 1.00 60.16 165 HIS A O 1
ATOM 1303 N N . ILE A 1 166 ? 4.107 4.005 -2.021 1.00 53.94 166 ILE A N 1
ATOM 1304 C CA . ILE A 1 166 ? 2.693 4.344 -2.126 1.00 53.94 166 ILE A CA 1
ATOM 1305 C C . ILE A 1 166 ? 2.034 3.929 -0.825 1.00 53.94 166 ILE A C 1
ATOM 1307 O O . ILE A 1 166 ? 2.136 2.772 -0.422 1.00 53.94 166 ILE A O 1
ATOM 1311 N N . ILE A 1 167 ? 1.386 4.891 -0.175 1.00 58.97 167 ILE A N 1
ATOM 1312 C CA . ILE A 1 167 ? 0.525 4.616 0.967 1.00 58.97 167 ILE A CA 1
ATOM 1313 C C . ILE A 1 167 ? -0.886 5.013 0.581 1.00 58.97 167 ILE A C 1
ATOM 1315 O O . ILE A 1 167 ? -1.135 6.187 0.291 1.00 58.97 167 ILE A O 1
ATOM 1319 N N . PHE A 1 168 ? -1.779 4.029 0.567 1.00 58.34 168 PHE A N 1
ATOM 1320 C CA . PHE A 1 168 ? -3.213 4.265 0.488 1.00 58.34 168 PHE A CA 1
ATOM 1321 C C . PHE A 1 168 ? -3.736 4.458 1.894 1.00 58.34 168 PHE A C 1
ATOM 1323 O O . PHE A 1 168 ? -3.577 3.560 2.710 1.00 58.34 168 PHE A O 1
ATOM 1330 N N . VAL A 1 169 ? -4.345 5.605 2.178 1.00 59.91 169 VAL A N 1
ATOM 1331 C CA . VAL A 1 169 ? -5.124 5.794 3.404 1.00 59.91 169 VAL A CA 1
ATOM 1332 C C . VAL A 1 169 ? -6.592 5.858 3.026 1.00 59.91 169 VAL A C 1
ATOM 1334 O O . VAL A 1 169 ? -6.994 6.705 2.224 1.00 59.91 169 VAL A O 1
ATOM 1337 N N . LEU A 1 170 ? -7.375 4.953 3.600 1.00 62.78 170 LEU A N 1
ATOM 1338 C CA . LEU A 1 170 ? -8.823 4.942 3.444 1.00 62.78 170 LEU A CA 1
ATOM 1339 C C . LEU A 1 170 ? -9.435 5.966 4.387 1.00 62.78 170 LEU A C 1
ATOM 1341 O O . LEU A 1 170 ? -9.009 6.100 5.535 1.00 62.78 170 LEU A O 1
ATOM 1345 N N . ARG A 1 171 ? -10.431 6.696 3.892 1.00 63.69 171 ARG A N 1
ATOM 1346 C CA . ARG A 1 171 ? -11.206 7.641 4.689 1.00 63.69 171 ARG A CA 1
ATOM 1347 C C . ARG A 1 171 ? -12.648 7.160 4.757 1.00 63.69 171 ARG A C 1
ATOM 1349 O O . ARG A 1 171 ? -13.293 7.087 3.716 1.00 63.69 171 ARG A O 1
ATOM 1356 N N . SER A 1 172 ? -13.144 6.867 5.956 1.00 59.38 172 SER A N 1
ATOM 1357 C CA . SER A 1 172 ? -14.566 6.573 6.199 1.00 59.38 172 SER A CA 1
ATOM 1358 C C . SER A 1 172 ? -15.327 7.828 6.650 1.00 59.38 172 SER A C 1
ATOM 1360 O O . SER A 1 172 ? -14.738 8.704 7.287 1.00 59.38 172 SER A O 1
ATOM 1362 N N . LYS A 1 173 ? -16.626 7.942 6.347 1.00 56.38 173 LYS A N 1
ATOM 1363 C CA . LYS A 1 173 ? -17.506 8.933 6.995 1.00 56.38 173 LYS A CA 1
ATOM 1364 C C . LYS A 1 173 ? -18.103 8.347 8.272 1.00 56.38 173 LYS A C 1
ATOM 1366 O O . LYS A 1 173 ? -18.608 7.231 8.248 1.00 56.38 173 LYS A O 1
ATOM 1371 N N . ASN A 1 174 ? -18.124 9.145 9.336 1.00 53.28 174 ASN A N 1
ATOM 1372 C CA . ASN A 1 174 ? -18.996 8.884 10.479 1.00 53.28 174 ASN A CA 1
ATOM 1373 C C . ASN A 1 174 ? -20.382 9.477 10.170 1.00 53.28 174 ASN A C 1
ATOM 1375 O O . ASN A 1 174 ? -20.452 10.592 9.639 1.00 53.28 174 ASN A O 1
ATOM 1379 N N . GLU A 1 175 ? -21.445 8.712 10.440 1.00 50.09 175 GLU A N 1
ATOM 1380 C CA . GLU A 1 175 ? -22.842 9.181 10.367 1.00 50.09 175 GLU A CA 1
ATOM 1381 C C . GLU A 1 175 ? -23.125 10.336 11.341 1.00 50.09 175 GLU A C 1
ATOM 1383 O O . GLU A 1 175 ? -22.544 10.349 12.453 1.00 50.09 175 GLU A O 1
#

InterPro domains:
  IPR000217 Tubulin [PR01161] (38-57)
  IPR000217 Tubulin [PR01161] (82-93)
  IPR000217 Tubulin [PR01161] (94-118)
  IPR000217 Tubulin [PR01161] (120-138)
  IPR000217 Tubulin [PTHR11588] (18-149)
  IPR003008 Tubulin/FtsZ, GTPase domain [PF00091] (26-147)
  IPR003008 Tubulin/FtsZ, GTPase domain [SM00864] (34-172)
  IPR017975 Tubulin, conserved site [PS00227] (128-134)
  IPR036525 Tubulin/FtsZ, GTPase domain superfamily [G3DSA:3.40.50.1440] (8-166)
  IPR036525 Tubulin/FtsZ, GTPase domain superfamily [SSF52490] (27-153)

Secondary structure (DSSP, 8-state):
-----S--HHHHHHHHHHHHHHHHHHH-TT-TTHHHHEEE-TTS-EEE-EEEEESSHHHHHHHHTSTTTTTS-GGGEEE-TT----TT-HHHHHHHHHHHHHHHHHHHHHHHHT-SSEEEEEEEEESSSHIIIIIHHHHHHHHHHHHTTT-----EEEEESSS--EEEEEEEPP-

Sequence (175 aa):
MHEIAGFGRCACLLQAFQEGIYQETKDNEECGRKEVFFYQADNGQYVPRAILIDLEPRVINAVLNSEYAELYNRENICISKDGGGAGNIWTEGYSQGNHVCDDVFDILDREVDNCDNMEGFILCHSIAGGTGSGLSSFFLEHIHDRYFATFDCCLRVLFSITRGHIIFVLRSKNE

Organism: NCBI:txid241478

Foldseek 3Di:
DDPPPDAFVLVVVVVVVVVVVVVVCVVDVPDPQLLFFWDQDPVRATAGLKAKEFQACVNVVVCCPDPCVVRYDPLSYYYRPVRPGQQQAQQSLQVCLVRCVVSNVVSVVVSVVVAPAWAAKEKEFECRGNNRNNNSVNVVVVCCVPCVVPHPHPHHYDYDHGDDMIMIGIGHDDD